Protein AF-A0A354X5Y1-F1 (afdb_monomer_lite)

Secondary structure (DSSP, 8-state):
------------SSHHHHHHHHHHSS------GGGGGGS-HHHHTT----SS---B--------TT---HHHHHHHHHHHHHHS-GGG--GGGGGGBPP-

pLDDT: mean 85.19, std 13.4, range [39.03, 97.31]

Radius of gyration: 18.32 Å; chains: 1; bounding box: 58×25×44 Å

Sequence (100 aa):
KRGNQSIFSYEAGSIDTLVHIVDKNEGLTVIPEMAVENLTDVQIKNVRPFKNTTPVREISLITRKDFLRERMIAIIKEEVQLSVPDSLKDTAMKKYVIPL

Foldseek 3Di:
DDDPDPDPDDDDPDPVVVLVCVVVDPDDDDDDPVCLVVDDPVSVVVDDADDPAGQDDDDDDDDDPPPPPVVVVVVVVVVVVVPDDPVNVDPVCPVRHDDD

Structure (mmCIF, N/CA/C/O backbone):
data_AF-A0A354X5Y1-F1
#
_entry.id   AF-A0A354X5Y1-F1
#
loop_
_atom_site.group_PDB
_atom_site.id
_atom_site.type_symbol
_atom_site.label_atom_id
_atom_site.label_alt_id
_atom_site.label_comp_id
_atom_site.label_asym_id
_atom_site.label_entity_id
_atom_site.label_seq_id
_atom_site.pdbx_PDB_ins_code
_atom_site.Cartn_x
_atom_site.Cartn_y
_atom_site.Cartn_z
_atom_site.occupancy
_atom_site.B_iso_or_equiv
_atom_site.auth_seq_id
_atom_site.auth_comp_id
_atom_site.auth_asym_id
_atom_site.auth_atom_id
_atom_site.pdbx_PDB_model_num
ATOM 1 N N . LYS A 1 1 ? 38.832 -12.915 -7.424 1.00 39.03 1 LYS A N 1
ATOM 2 C CA . LYS A 1 1 ? 37.894 -13.019 -6.278 1.00 39.03 1 LYS A CA 1
ATOM 3 C C . LYS A 1 1 ? 37.392 -11.612 -5.951 1.00 39.03 1 LYS A C 1
ATOM 5 O O . LYS A 1 1 ? 38.087 -10.893 -5.250 1.00 39.03 1 LYS A O 1
ATOM 10 N N . ARG A 1 2 ? 36.277 -11.169 -6.550 1.00 42.44 2 ARG A N 1
ATOM 11 C CA . ARG A 1 2 ? 35.651 -9.878 -6.210 1.00 42.44 2 ARG A CA 1
ATOM 12 C C . ARG A 1 2 ? 34.868 -10.088 -4.918 1.00 42.44 2 ARG A C 1
ATOM 14 O O . ARG A 1 2 ? 33.962 -10.913 -4.896 1.00 42.44 2 ARG A O 1
ATOM 21 N N . GLY A 1 3 ? 35.294 -9.432 -3.843 1.00 39.66 3 GLY A N 1
ATOM 22 C CA . GLY A 1 3 ? 34.553 -9.424 -2.590 1.00 39.66 3 GLY A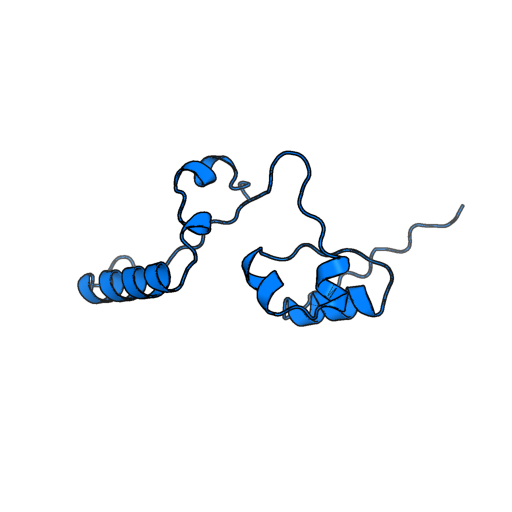 CA 1
ATOM 23 C C . GLY A 1 3 ? 33.213 -8.736 -2.813 1.00 39.66 3 GLY A C 1
ATOM 24 O O . GLY A 1 3 ? 33.184 -7.635 -3.358 1.00 39.66 3 GLY A O 1
ATOM 25 N N . ASN A 1 4 ? 32.130 -9.406 -2.416 1.00 51.47 4 ASN A N 1
ATOM 26 C CA . ASN A 1 4 ? 30.834 -8.781 -2.178 1.00 51.47 4 ASN A CA 1
ATOM 27 C C . ASN A 1 4 ? 31.055 -7.665 -1.155 1.00 51.47 4 ASN A C 1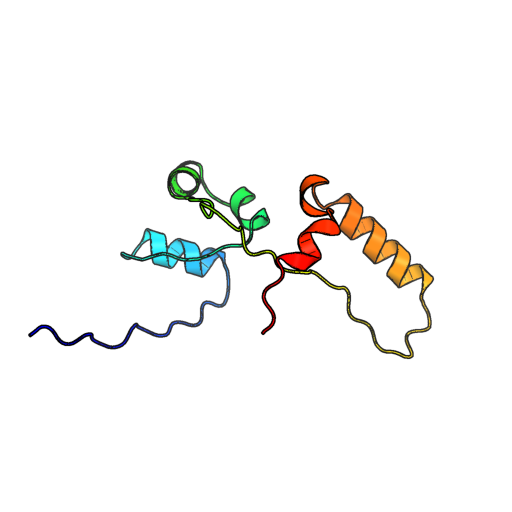
ATOM 29 O O . ASN A 1 4 ? 31.119 -7.923 0.047 1.00 51.47 4 ASN A O 1
ATOM 33 N N . GLN A 1 5 ? 31.248 -6.441 -1.639 1.00 47.66 5 GLN A N 1
ATOM 34 C CA . GLN A 1 5 ? 31.141 -5.263 -0.797 1.00 47.66 5 GLN A CA 1
ATOM 35 C C . GLN A 1 5 ? 29.698 -5.216 -0.305 1.00 47.66 5 GLN A C 1
ATOM 37 O O . GLN A 1 5 ? 28.763 -5.363 -1.092 1.00 47.66 5 GLN A O 1
ATOM 42 N N . SER A 1 6 ? 29.554 -5.124 1.014 1.00 54.22 6 SER A N 1
ATOM 43 C CA . SER A 1 6 ? 28.288 -5.065 1.733 1.00 54.22 6 SER A CA 1
ATOM 44 C C . SER A 1 6 ? 27.285 -4.191 0.991 1.00 54.22 6 SER A C 1
ATOM 46 O O . SER A 1 6 ? 27.566 -3.023 0.722 1.00 54.22 6 SER A O 1
ATOM 48 N N . ILE A 1 7 ? 26.134 -4.787 0.683 1.00 58.03 7 ILE A N 1
ATOM 49 C CA . ILE A 1 7 ? 24.930 -4.119 0.198 1.00 58.03 7 ILE A CA 1
ATOM 50 C C . ILE A 1 7 ? 24.768 -2.841 1.022 1.00 58.03 7 ILE A C 1
ATOM 52 O O . ILE A 1 7 ? 24.651 -2.909 2.245 1.00 58.03 7 ILE A O 1
ATOM 56 N N . PHE A 1 8 ? 24.861 -1.688 0.363 1.00 60.34 8 PHE A N 1
ATOM 57 C CA . PHE A 1 8 ? 24.602 -0.392 0.971 1.00 60.34 8 PHE A CA 1
ATOM 58 C C . PHE A 1 8 ? 23.215 -0.460 1.620 1.00 60.34 8 PHE A C 1
ATOM 60 O O . PHE A 1 8 ? 22.204 -0.546 0.925 1.00 60.34 8 PHE A O 1
ATOM 67 N N . SER A 1 9 ? 23.175 -0.533 2.953 1.00 64.88 9 SER A N 1
ATOM 68 C CA . SER A 1 9 ? 21.924 -0.590 3.703 1.00 64.88 9 SER A CA 1
ATOM 69 C C . SER A 1 9 ? 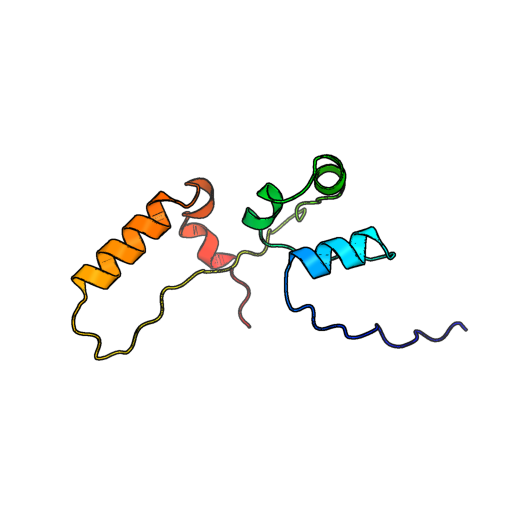21.370 0.821 3.752 1.00 64.88 9 SER A C 1
ATOM 71 O O . SER A 1 9 ? 21.838 1.651 4.530 1.00 64.88 9 SER A O 1
ATOM 73 N N . TYR A 1 10 ? 20.420 1.101 2.868 1.00 70.50 10 TYR A N 1
ATOM 74 C CA . TYR A 1 10 ? 19.743 2.382 2.810 1.00 70.50 10 TYR A CA 1
ATOM 75 C C . TYR A 1 10 ? 18.324 2.246 3.342 1.00 70.50 10 TYR A C 1
ATOM 77 O O . TYR A 1 10 ? 17.520 1.478 2.814 1.00 70.50 10 TYR A O 1
ATOM 85 N N . GLU A 1 11 ? 18.011 3.028 4.366 1.00 76.00 11 GLU A N 1
ATOM 86 C CA . GLU A 1 11 ? 16.653 3.179 4.868 1.00 76.00 11 GLU A CA 1
ATOM 87 C C . GLU A 1 11 ? 15.992 4.339 4.126 1.00 76.00 11 GLU A C 1
ATOM 89 O O . GLU A 1 11 ? 16.208 5.513 4.431 1.00 76.00 11 GLU A O 1
ATOM 94 N N . ALA A 1 12 ? 15.210 4.017 3.098 1.00 72.50 12 ALA A N 1
ATOM 95 C CA . ALA A 1 12 ? 14.436 5.027 2.397 1.00 72.50 12 ALA A CA 1
ATOM 96 C C . ALA A 1 12 ? 13.229 5.458 3.236 1.00 72.50 12 ALA A C 1
ATOM 98 O O . ALA A 1 12 ? 12.436 4.627 3.676 1.00 72.50 12 ALA A O 1
ATOM 99 N N . GLY A 1 13 ? 13.054 6.771 3.396 1.00 81.75 13 GLY A N 1
ATOM 100 C CA . GLY A 1 13 ? 11.905 7.346 4.100 1.00 81.75 13 GLY A CA 1
ATOM 101 C C . GLY A 1 13 ? 10.586 7.297 3.316 1.00 81.75 13 GLY A C 1
ATOM 102 O O . GLY A 1 13 ? 9.535 7.561 3.891 1.00 81.75 13 GLY A O 1
ATOM 103 N N . SER A 1 14 ? 10.615 6.973 2.017 1.00 90.00 14 SER A N 1
ATOM 104 C CA . SER A 1 14 ? 9.415 6.845 1.182 1.00 90.00 14 SER A CA 1
ATOM 105 C C . SER A 1 14 ? 9.584 5.828 0.052 1.00 90.00 14 SER A C 1
ATOM 107 O O . SER A 1 14 ? 10.701 5.544 -0.390 1.00 90.00 14 SER A O 1
ATOM 109 N N . ILE A 1 15 ? 8.454 5.315 -0.448 1.00 92.44 15 ILE A N 1
ATOM 110 C CA . ILE A 1 15 ? 8.410 4.430 -1.622 1.00 92.44 15 ILE A CA 1
ATOM 111 C C . ILE A 1 15 ? 8.942 5.161 -2.860 1.00 92.44 15 ILE A C 1
ATOM 113 O O . ILE A 1 15 ? 9.736 4.588 -3.600 1.00 92.44 15 ILE A O 1
ATOM 117 N N . ASP A 1 16 ? 8.600 6.438 -3.043 1.00 92.19 16 ASP A N 1
ATOM 118 C CA . ASP A 1 16 ? 9.082 7.237 -4.179 1.00 92.19 16 ASP A CA 1
ATOM 119 C C . ASP A 1 16 ? 10.610 7.330 -4.205 1.00 92.19 16 ASP A C 1
ATOM 121 O O . ASP A 1 16 ? 11.239 7.234 -5.257 1.00 92.19 16 ASP A O 1
ATOM 125 N N . THR A 1 17 ? 11.228 7.451 -3.026 1.00 91.44 17 THR A N 1
ATOM 126 C CA . THR A 1 17 ? 12.688 7.466 -2.902 1.00 91.44 17 THR A CA 1
ATOM 127 C C . THR A 1 17 ? 13.286 6.117 -3.303 1.00 91.44 17 THR A C 1
ATOM 129 O O . THR A 1 17 ? 14.301 6.093 -3.995 1.00 91.44 17 THR A O 1
ATOM 132 N N . LEU A 1 18 ? 12.657 4.994 -2.924 1.00 91.19 18 LEU A N 1
ATOM 133 C CA . LEU A 1 18 ? 13.099 3.658 -3.350 1.00 91.19 18 LEU A CA 1
ATOM 134 C C . LEU A 1 18 ? 13.046 3.505 -4.870 1.00 91.19 18 LEU A C 1
ATOM 136 O O . LEU A 1 18 ? 14.003 3.009 -5.462 1.00 91.19 18 LEU A O 1
ATOM 140 N N . VAL A 1 19 ? 11.954 3.949 -5.496 1.00 92.94 19 VAL A N 1
ATOM 141 C CA . VAL A 1 19 ? 11.802 3.919 -6.956 1.00 92.94 19 VAL A CA 1
ATOM 142 C C . VAL A 1 19 ? 12.888 4.770 -7.616 1.00 92.94 19 VAL A C 1
ATOM 144 O O . VAL A 1 19 ? 13.603 4.279 -8.483 1.00 92.94 19 VAL A O 1
ATOM 147 N N . HIS A 1 20 ? 13.109 5.998 -7.138 1.00 91.75 20 HIS A N 1
ATOM 148 C CA . HIS A 1 20 ? 14.128 6.900 -7.688 1.00 91.75 20 HIS A CA 1
ATOM 149 C C . HIS A 1 20 ? 15.559 6.366 -7.552 1.00 91.75 20 HIS A C 1
ATOM 151 O O . HIS A 1 20 ? 16.400 6.590 -8.423 1.00 91.75 20 HIS A O 1
ATOM 157 N N . ILE A 1 21 ? 15.857 5.657 -6.460 1.00 91.00 21 ILE A N 1
ATOM 158 C CA . ILE A 1 21 ? 17.155 4.999 -6.274 1.00 91.00 21 ILE A CA 1
ATOM 159 C C . ILE A 1 21 ? 17.347 3.902 -7.318 1.00 91.00 21 ILE A C 1
ATOM 161 O O . ILE A 1 21 ? 18.427 3.834 -7.900 1.00 91.00 21 ILE A O 1
ATOM 165 N N . VAL A 1 22 ? 16.323 3.086 -7.571 1.00 91.38 22 VAL A N 1
ATOM 166 C CA . VAL A 1 22 ? 16.358 2.020 -8.586 1.00 91.38 22 VAL A CA 1
ATOM 167 C C . VAL A 1 22 ? 16.377 2.580 -10.012 1.00 91.38 22 VAL A C 1
ATOM 169 O O . VAL A 1 22 ? 16.991 1.989 -10.889 1.00 91.38 22 VAL A O 1
ATOM 172 N N . ASP A 1 23 ? 15.775 3.740 -10.262 1.00 92.19 23 ASP A N 1
ATOM 173 C CA . ASP A 1 23 ? 15.855 4.379 -11.581 1.00 92.19 23 ASP A CA 1
ATOM 174 C C . ASP A 1 23 ? 17.254 4.944 -11.872 1.00 92.19 23 ASP A C 1
ATOM 176 O O . ASP A 1 23 ? 17.700 4.962 -13.020 1.00 92.19 23 ASP A O 1
ATOM 180 N N . LYS A 1 24 ? 17.958 5.430 -10.840 1.00 91.00 24 LYS A N 1
ATOM 181 C CA . LYS A 1 24 ? 19.298 6.027 -10.977 1.00 91.00 24 LYS A CA 1
ATOM 182 C C . LYS A 1 24 ? 20.446 5.032 -10.853 1.00 91.00 24 LYS A C 1
ATOM 184 O O . LYS A 1 24 ? 21.549 5.338 -11.303 1.00 91.00 24 LYS A O 1
ATOM 189 N N . ASN A 1 25 ? 20.218 3.896 -10.207 1.00 87.25 25 ASN A N 1
ATOM 190 C CA . ASN A 1 25 ? 21.240 2.901 -9.903 1.00 87.25 25 ASN A CA 1
ATOM 191 C C . ASN A 1 25 ? 20.757 1.518 -10.329 1.00 87.25 25 ASN A C 1
ATOM 193 O O . ASN A 1 25 ? 19.566 1.242 -10.319 1.00 87.25 25 ASN A O 1
ATOM 197 N N . GLU A 1 26 ? 21.674 0.604 -10.630 1.00 81.69 26 GLU A N 1
ATOM 198 C CA . GLU A 1 26 ? 21.287 -0.787 -10.859 1.00 81.69 26 GLU A CA 1
ATOM 199 C C . GLU A 1 26 ? 20.712 -1.395 -9.572 1.00 81.69 26 GLU A C 1
ATOM 201 O O . GLU A 1 26 ? 21.354 -1.391 -8.519 1.00 81.69 26 GLU A O 1
ATOM 206 N N . GLY A 1 27 ? 19.492 -1.920 -9.647 1.00 87.00 27 GLY A N 1
ATOM 207 C CA . GLY A 1 27 ? 18.829 -2.496 -8.489 1.00 87.00 27 GLY A CA 1
ATOM 208 C C . GLY A 1 27 ? 17.405 -2.939 -8.773 1.00 87.00 27 GLY A C 1
ATOM 209 O O . GLY A 1 27 ? 16.901 -2.850 -9.890 1.00 87.00 27 GLY A O 1
ATOM 210 N N . LEU A 1 28 ? 16.764 -3.450 -7.729 1.00 91.06 28 LEU A N 1
ATOM 211 C CA . LEU A 1 28 ? 15.360 -3.831 -7.717 1.00 91.06 28 LEU A CA 1
ATOM 212 C C . LEU A 1 28 ? 14.781 -3.410 -6.370 1.00 91.06 28 LEU A C 1
ATOM 214 O O . LEU A 1 28 ? 15.468 -3.455 -5.350 1.00 91.06 28 LEU A O 1
ATOM 218 N N . THR A 1 29 ? 13.508 -3.044 -6.365 1.00 91.50 29 THR A N 1
ATOM 219 C CA . THR A 1 29 ? 12.743 -2.816 -5.140 1.00 91.50 29 THR A CA 1
ATOM 220 C C . THR A 1 29 ? 11.386 -3.497 -5.257 1.00 91.50 29 THR A C 1
ATOM 222 O O . THR A 1 29 ? 10.945 -3.839 -6.356 1.00 91.50 29 THR A O 1
ATOM 225 N N . VAL A 1 30 ? 10.731 -3.714 -4.121 1.00 91.69 30 VAL A N 1
ATOM 226 C CA . VAL A 1 30 ? 9.358 -4.217 -4.055 1.00 91.69 30 VAL A CA 1
ATOM 227 C C . VAL A 1 30 ? 8.476 -3.075 -3.579 1.00 91.69 30 VAL A C 1
ATOM 229 O O . VAL A 1 30 ? 8.753 -2.463 -2.549 1.00 91.69 30 VAL A O 1
ATOM 232 N N . ILE A 1 31 ? 7.409 -2.802 -4.324 1.00 92.69 31 ILE A N 1
ATOM 233 C CA . ILE A 1 31 ? 6.423 -1.777 -3.985 1.00 92.69 31 ILE A CA 1
ATOM 234 C C . ILE A 1 31 ? 5.043 -2.418 -3.781 1.00 92.69 31 ILE A C 1
ATOM 236 O O . ILE A 1 31 ? 4.774 -3.474 -4.356 1.00 92.69 31 ILE A O 1
ATOM 240 N N . PRO A 1 32 ? 4.160 -1.813 -2.970 1.00 92.12 32 PRO A N 1
ATOM 241 C CA . PRO A 1 32 ? 2.759 -2.213 -2.902 1.00 92.12 32 PRO A CA 1
ATOM 242 C C . PRO A 1 32 ? 2.044 -1.972 -4.234 1.00 92.12 32 PRO A C 1
ATOM 244 O O . PRO A 1 32 ? 2.356 -1.012 -4.933 1.00 92.12 32 PRO A O 1
ATOM 247 N N . GLU A 1 33 ? 1.019 -2.774 -4.519 1.00 91.25 33 GLU A N 1
ATOM 248 C CA . GLU A 1 33 ? 0.208 -2.668 -5.742 1.00 91.25 33 GLU A CA 1
ATOM 249 C C . GLU A 1 33 ? -0.315 -1.240 -5.983 1.00 91.25 33 GLU A C 1
ATOM 251 O O . GLU A 1 33 ? -0.140 -0.682 -7.060 1.00 91.25 33 GLU A O 1
ATOM 256 N N . MET A 1 34 ? -0.868 -0.592 -4.951 1.00 91.62 34 MET A N 1
ATOM 257 C CA . MET A 1 34 ? -1.426 0.766 -5.064 1.00 91.62 34 MET A CA 1
ATOM 258 C C . MET A 1 34 ? -0.376 1.848 -5.362 1.00 91.62 34 MET A C 1
ATOM 260 O O . MET A 1 34 ? -0.733 2.946 -5.770 1.00 91.62 34 MET A O 1
ATOM 264 N N . ALA A 1 35 ? 0.919 1.575 -5.168 1.00 93.44 35 ALA A N 1
ATOM 265 C CA . ALA A 1 35 ? 1.965 2.533 -5.522 1.00 93.44 35 ALA A CA 1
ATOM 266 C C . ALA A 1 35 ? 2.214 2.594 -7.039 1.00 93.44 35 ALA A C 1
ATOM 268 O O . ALA A 1 35 ? 2.809 3.560 -7.511 1.00 93.44 35 ALA A O 1
ATOM 269 N N . VAL A 1 36 ? 1.751 1.593 -7.802 1.00 93.12 36 VAL A N 1
ATOM 270 C CA . VAL A 1 36 ? 1.910 1.542 -9.263 1.00 93.12 36 VAL A CA 1
ATOM 271 C C . VAL A 1 36 ? 1.186 2.705 -9.948 1.00 93.12 36 VAL A C 1
ATOM 273 O O . VAL A 1 36 ? 1.694 3.223 -10.937 1.00 93.12 36 VAL A O 1
ATOM 276 N N . GLU A 1 37 ? 0.060 3.172 -9.398 1.00 91.50 37 GLU A N 1
ATOM 277 C CA . GLU A 1 37 ? -0.707 4.308 -9.942 1.00 91.50 37 GLU A CA 1
ATOM 278 C C . GLU A 1 37 ? 0.068 5.637 -9.915 1.00 91.50 37 GLU A C 1
ATOM 280 O O . GLU A 1 37 ? -0.225 6.534 -10.701 1.00 91.50 37 GLU A O 1
ATOM 285 N N . ASN A 1 38 ? 1.083 5.757 -9.052 1.00 92.50 38 ASN A N 1
ATOM 286 C CA . ASN A 1 38 ? 1.918 6.956 -8.943 1.00 92.50 38 ASN A CA 1
ATOM 287 C C . ASN A 1 38 ? 3.150 6.919 -9.865 1.00 92.50 38 ASN A C 1
ATOM 289 O O . ASN A 1 38 ? 3.948 7.857 -9.867 1.00 92.50 38 ASN A O 1
ATOM 293 N N . LEU A 1 39 ? 3.341 5.835 -10.622 1.00 95.44 39 LEU A N 1
ATOM 294 C CA . LEU A 1 39 ? 4.485 5.672 -11.511 1.00 95.44 39 LEU A CA 1
ATOM 295 C C . LEU A 1 39 ? 4.245 6.330 -12.872 1.00 95.44 39 LEU A C 1
ATOM 297 O O . LEU A 1 39 ? 3.139 6.359 -13.403 1.00 95.44 39 LEU A O 1
ATOM 301 N N . THR A 1 40 ? 5.325 6.803 -13.486 1.00 96.12 40 THR A N 1
ATOM 302 C CA . THR A 1 40 ? 5.317 7.268 -14.879 1.00 96.12 40 THR A CA 1
ATOM 303 C C . THR A 1 40 ? 5.163 6.101 -15.859 1.00 96.12 40 THR A C 1
ATOM 305 O O . THR A 1 40 ? 5.570 4.974 -15.570 1.00 96.12 40 THR A O 1
ATOM 308 N N . ASP A 1 41 ? 4.703 6.374 -17.084 1.00 96.25 41 ASP A N 1
ATOM 309 C CA . ASP A 1 41 ? 4.591 5.365 -18.155 1.00 96.25 41 ASP A CA 1
ATOM 310 C C . ASP A 1 41 ? 5.900 4.607 -18.430 1.00 96.25 41 ASP A C 1
ATOM 312 O O . ASP A 1 41 ? 5.896 3.456 -18.873 1.00 96.25 41 ASP A O 1
ATOM 316 N N . VAL A 1 42 ? 7.044 5.258 -18.198 1.00 95.00 42 VAL A N 1
ATOM 317 C CA . VAL A 1 42 ? 8.368 4.645 -18.350 1.00 95.00 42 VAL A CA 1
ATOM 318 C C . VAL A 1 42 ? 8.643 3.672 -17.205 1.00 95.00 42 VAL A C 1
ATOM 320 O O . VAL A 1 42 ? 9.052 2.542 -17.462 1.00 95.00 42 VAL A O 1
ATOM 323 N N . GLN A 1 43 ? 8.372 4.070 -15.960 1.00 95.50 43 GLN A N 1
ATOM 324 C CA . GLN A 1 43 ? 8.554 3.222 -14.778 1.00 95.50 43 GLN A CA 1
ATOM 325 C C . GLN A 1 43 ? 7.597 2.023 -14.779 1.00 95.50 43 GLN A C 1
ATOM 327 O O . GLN A 1 43 ? 8.012 0.913 -14.450 1.00 95.50 43 GLN A O 1
ATOM 332 N N . ILE A 1 44 ? 6.349 2.200 -15.228 1.00 95.88 44 ILE A N 1
ATOM 333 C CA . ILE A 1 44 ? 5.358 1.113 -15.336 1.00 95.88 44 ILE A CA 1
ATOM 334 C C . ILE A 1 44 ? 5.886 -0.033 -16.211 1.00 95.88 44 ILE A C 1
ATOM 336 O O . ILE A 1 44 ? 5.709 -1.205 -15.880 1.00 95.88 44 ILE A O 1
ATOM 340 N N . LYS A 1 45 ? 6.628 0.271 -17.286 1.00 95.44 45 LYS A N 1
ATOM 341 C CA . LYS A 1 45 ? 7.246 -0.751 -18.155 1.00 95.44 45 LYS A CA 1
ATOM 342 C C . LYS A 1 45 ? 8.293 -1.607 -17.439 1.00 95.44 45 LYS A C 1
ATOM 344 O O . LYS A 1 45 ? 8.618 -2.691 -17.934 1.00 95.44 45 LYS A O 1
ATOM 349 N N . ASN A 1 46 ? 8.795 -1.168 -16.287 1.00 93.81 46 ASN A N 1
ATOM 350 C CA . ASN A 1 46 ? 9.758 -1.894 -15.460 1.00 93.81 46 ASN A CA 1
ATOM 351 C C . ASN A 1 46 ? 9.092 -2.706 -14.339 1.00 93.81 46 ASN A C 1
ATOM 353 O O . ASN A 1 46 ? 9.743 -3.568 -13.752 1.00 93.81 46 ASN A O 1
ATOM 357 N N . VAL A 1 47 ? 7.796 -2.507 -14.078 1.00 94.69 47 VAL A N 1
ATOM 358 C CA . VAL A 1 47 ? 7.058 -3.260 -13.058 1.00 94.69 47 VAL A CA 1
ATOM 359 C C . VAL A 1 47 ? 6.919 -4.722 -13.485 1.00 94.69 47 VAL A C 1
ATOM 361 O O . VAL A 1 47 ? 6.598 -5.038 -14.635 1.00 94.69 47 VAL A O 1
ATOM 364 N N . ARG A 1 48 ? 7.194 -5.647 -12.563 1.00 93.25 48 ARG A N 1
ATOM 365 C CA . ARG A 1 48 ? 7.071 -7.092 -12.790 1.00 93.25 48 ARG A CA 1
ATOM 366 C C . ARG A 1 48 ? 6.264 -7.718 -11.650 1.00 93.25 48 ARG A C 1
ATOM 368 O O . ARG A 1 48 ? 6.715 -7.638 -10.509 1.00 93.25 48 ARG A O 1
ATOM 375 N N . PRO A 1 49 ? 5.114 -8.359 -11.933 1.00 90.50 49 PRO A N 1
ATOM 376 C CA . PRO A 1 49 ? 4.384 -9.101 -10.914 1.00 90.50 49 PRO A CA 1
ATOM 377 C C . PRO A 1 49 ? 5.130 -10.387 -10.535 1.00 90.50 49 PRO A C 1
ATOM 379 O O . PRO A 1 49 ? 5.919 -10.935 -11.314 1.00 90.50 49 PRO A O 1
ATOM 382 N N . PHE A 1 50 ? 4.851 -10.905 -9.341 1.00 89.06 50 PHE A N 1
ATOM 383 C CA . PHE A 1 50 ? 5.376 -12.196 -8.900 1.00 89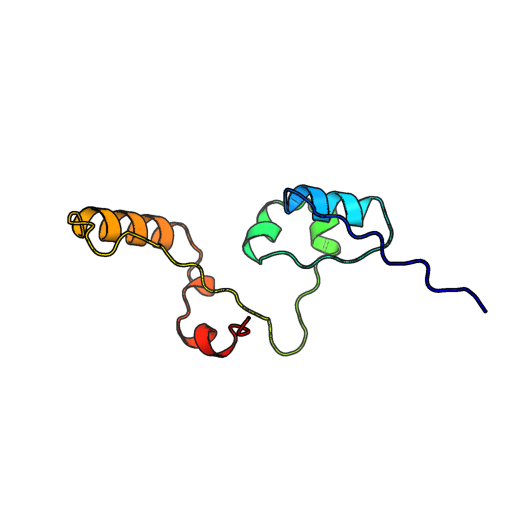.06 50 PHE A CA 1
ATOM 384 C C . PHE A 1 50 ? 4.718 -13.345 -9.687 1.00 89.06 50 PHE A C 1
ATOM 386 O O . PHE A 1 50 ? 3.509 -13.362 -9.887 1.00 89.06 50 PHE A O 1
ATOM 393 N N . LYS A 1 51 ? 5.514 -14.325 -10.145 1.00 81.19 51 LYS A N 1
ATOM 394 C CA . LYS A 1 51 ? 5.062 -15.379 -11.083 1.00 81.19 51 LYS A CA 1
ATOM 395 C C . LYS A 1 51 ? 4.132 -16.454 -10.496 1.00 81.19 51 LYS A C 1
ATOM 397 O O . LYS A 1 51 ? 3.443 -17.101 -11.273 1.00 81.19 51 LYS A O 1
ATOM 402 N N . ASN A 1 52 ? 4.134 -16.672 -9.177 1.00 74.94 52 ASN A N 1
ATOM 403 C CA . ASN A 1 52 ? 3.435 -17.807 -8.551 1.00 74.94 52 ASN A CA 1
ATOM 404 C C . ASN A 1 52 ? 2.469 -17.354 -7.453 1.00 74.94 52 ASN A C 1
ATOM 406 O O . ASN A 1 52 ? 1.256 -17.453 -7.602 1.00 74.94 52 ASN A O 1
ATOM 410 N N . THR A 1 53 ? 3.023 -16.848 -6.353 1.00 75.75 53 THR A N 1
ATOM 411 C CA . THR A 1 53 ? 2.262 -16.360 -5.205 1.00 75.75 53 THR A CA 1
ATOM 412 C C . THR A 1 53 ? 2.635 -14.907 -5.006 1.00 75.75 53 THR A C 1
ATOM 414 O O . THR A 1 53 ? 3.779 -14.609 -4.661 1.00 75.75 53 THR A O 1
ATOM 417 N N . THR A 1 54 ? 1.689 -14.007 -5.246 1.00 80.75 54 THR A N 1
ATOM 418 C CA . THR A 1 54 ? 1.879 -12.592 -4.937 1.00 80.75 54 THR A CA 1
ATOM 419 C C . THR A 1 54 ? 1.770 -12.421 -3.424 1.00 80.75 54 THR A C 1
ATOM 421 O O . THR A 1 54 ? 0.711 -12.723 -2.869 1.00 80.75 54 THR A O 1
ATOM 424 N N . PRO A 1 55 ? 2.841 -11.993 -2.733 1.00 86.12 55 PRO A N 1
ATOM 425 C CA . PRO A 1 55 ? 2.757 -11.712 -1.311 1.00 86.12 55 PRO A CA 1
ATOM 426 C C . PRO A 1 55 ? 1.796 -10.546 -1.105 1.00 86.12 55 PRO A C 1
ATOM 428 O O . PRO A 1 55 ? 1.894 -9.521 -1.781 1.00 86.12 55 PRO A O 1
ATOM 431 N N . VAL A 1 56 ? 0.869 -10.704 -0.169 1.00 87.44 56 VAL A N 1
ATOM 432 C CA . VAL A 1 56 ? -0.080 -9.644 0.172 1.00 87.44 56 VAL A CA 1
ATOM 433 C C . VAL A 1 56 ? 0.220 -9.091 1.553 1.00 87.44 56 VAL A C 1
ATOM 435 O O . VAL A 1 56 ? 0.813 -9.755 2.407 1.00 87.44 56 VAL A O 1
ATOM 438 N N . ARG A 1 57 ? -0.227 -7.860 1.780 1.00 87.56 57 ARG A N 1
ATOM 439 C CA . ARG A 1 57 ? -0.161 -7.190 3.073 1.00 87.56 57 ARG A CA 1
ATOM 440 C C . ARG A 1 57 ? -1.572 -6.906 3.569 1.00 87.56 57 ARG A C 1
ATOM 442 O O . ARG A 1 57 ? -2.392 -6.383 2.823 1.00 87.56 57 ARG A O 1
ATOM 449 N N . GLU A 1 58 ? -1.826 -7.188 4.844 1.00 88.06 58 GLU A N 1
ATOM 450 C CA . GLU A 1 58 ? -3.044 -6.741 5.520 1.00 88.06 58 GLU A CA 1
ATOM 451 C C . GLU A 1 58 ? -2.883 -5.288 5.997 1.00 88.06 58 GLU A C 1
ATOM 453 O O . GLU A 1 58 ? -1.873 -4.921 6.607 1.00 88.06 58 GLU A O 1
ATOM 458 N N . ILE A 1 59 ? -3.883 -4.455 5.701 1.00 90.25 59 ILE A N 1
ATOM 459 C CA . ILE A 1 59 ? -3.990 -3.082 6.197 1.00 90.25 59 ILE A CA 1
ATOM 460 C C . ILE A 1 59 ? -5.090 -3.047 7.254 1.00 90.25 59 ILE A C 1
ATOM 462 O O . ILE A 1 59 ? -6.235 -3.403 6.978 1.00 90.25 59 ILE A O 1
ATOM 466 N N . SER A 1 60 ? -4.735 -2.599 8.458 1.00 90.62 60 SER A N 1
ATOM 467 C CA . SER A 1 60 ? -5.615 -2.625 9.628 1.00 90.62 60 SER A CA 1
ATOM 468 C C . SER A 1 60 ? -5.720 -1.249 10.267 1.00 90.62 60 SER A C 1
ATOM 470 O O . SER A 1 60 ? -4.721 -0.548 10.430 1.00 90.62 60 SER A O 1
ATOM 472 N N . LEU A 1 61 ? -6.931 -0.889 10.688 1.00 92.50 61 LEU A N 1
ATOM 473 C CA . LEU A 1 61 ? -7.170 0.266 11.546 1.00 92.50 61 LEU A CA 1
ATOM 474 C C . LEU A 1 61 ? -6.970 -0.156 13.005 1.00 92.50 61 LEU A C 1
ATOM 476 O O . LEU A 1 61 ? -7.647 -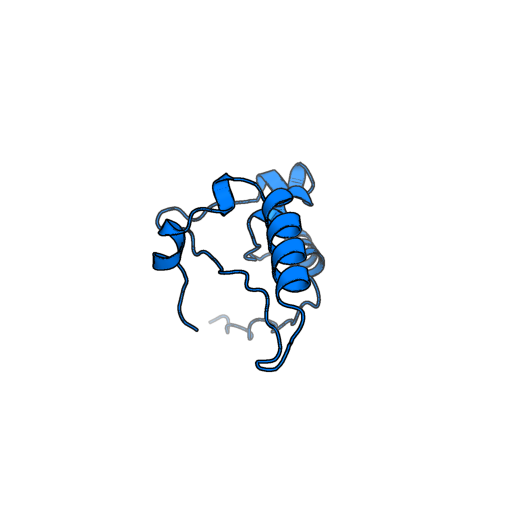1.064 13.487 1.00 92.50 61 LEU A O 1
ATOM 480 N N . ILE A 1 62 ? -6.037 0.493 13.702 1.00 92.94 62 ILE A N 1
ATOM 481 C CA . ILE A 1 62 ? -5.708 0.191 15.099 1.00 92.94 62 ILE A CA 1
ATOM 482 C C . ILE A 1 62 ? -6.240 1.311 15.987 1.00 92.94 62 ILE A C 1
ATOM 484 O O . ILE A 1 62 ? -5.970 2.488 15.752 1.00 92.94 62 ILE A O 1
ATOM 488 N N . THR A 1 63 ? -6.964 0.941 17.041 1.00 92.31 63 THR A N 1
ATOM 489 C CA . THR A 1 63 ? -7.468 1.872 18.055 1.00 92.31 63 THR A CA 1
ATOM 490 C C . THR A 1 63 ? -7.138 1.369 19.453 1.00 92.31 63 THR A C 1
ATOM 492 O O . THR A 1 63 ? -6.792 0.202 19.655 1.00 92.31 63 THR A O 1
ATOM 495 N N . ARG A 1 64 ? -7.253 2.248 20.454 1.00 94.12 64 ARG A N 1
ATOM 496 C CA . ARG A 1 64 ? -7.177 1.810 21.851 1.00 94.12 64 ARG A CA 1
ATOM 497 C C . ARG A 1 64 ? -8.367 0.910 22.180 1.00 94.12 64 ARG A C 1
ATOM 499 O O . ARG A 1 64 ? -9.455 1.096 21.635 1.00 94.12 64 ARG A O 1
ATOM 506 N N . LYS A 1 65 ? -8.162 -0.024 23.111 1.00 88.94 65 LYS A N 1
ATOM 507 C CA . LYS A 1 65 ? -9.211 -0.945 23.582 1.00 88.94 65 LYS A CA 1
ATOM 508 C C . LYS A 1 65 ? -10.397 -0.219 24.227 1.00 88.94 65 LYS A C 1
ATOM 510 O O . LYS A 1 65 ? -11.508 -0.717 24.171 1.00 88.94 65 LYS A O 1
ATOM 515 N N . ASP A 1 66 ? -10.151 0.942 24.832 1.00 92.56 66 ASP A N 1
ATOM 516 C CA . ASP A 1 66 ? -11.138 1.765 25.538 1.00 92.56 66 ASP A CA 1
ATOM 517 C C . ASP A 1 66 ? -11.778 2.846 24.649 1.00 92.56 66 ASP A C 1
ATOM 519 O O . ASP A 1 66 ? -12.398 3.787 25.147 1.00 92.56 66 ASP A O 1
ATOM 523 N N . PHE A 1 67 ? -11.595 2.772 23.328 1.00 91.25 67 PHE A N 1
ATOM 524 C CA . PHE A 1 67 ? -12.125 3.785 22.427 1.00 91.25 67 PHE A CA 1
ATOM 525 C C . PHE A 1 67 ? -13.649 3.660 22.292 1.00 91.25 67 PHE A C 1
ATOM 527 O O . PHE A 1 67 ? -14.161 2.814 21.571 1.00 91.25 67 PHE A O 1
ATOM 534 N N . LEU A 1 68 ? -14.380 4.553 22.959 1.00 89.38 68 LEU A N 1
ATOM 535 C CA . LEU A 1 68 ? -15.842 4.476 23.087 1.00 89.38 68 LEU A CA 1
ATOM 536 C C . LEU A 1 68 ? -16.628 4.825 21.808 1.00 89.38 68 LEU A C 1
ATOM 538 O O . LEU A 1 68 ? -17.821 4.545 21.721 1.00 89.38 68 LEU A O 1
ATOM 542 N N . ARG A 1 69 ? -16.013 5.484 20.814 1.00 93.25 69 ARG A N 1
ATOM 543 C CA . ARG A 1 69 ? -16.725 5.989 19.621 1.00 93.25 69 ARG A CA 1
ATOM 544 C C . ARG A 1 69 ? -16.723 4.975 18.475 1.00 93.25 69 ARG A C 1
ATOM 546 O O . ARG A 1 69 ? -16.279 5.289 17.374 1.00 93.25 69 ARG A O 1
ATOM 553 N N . GLU A 1 70 ? -17.255 3.781 18.703 1.00 91.69 70 GLU A N 1
ATOM 554 C CA . GLU A 1 70 ? -17.278 2.695 17.705 1.00 91.69 70 GLU A CA 1
ATOM 555 C C . GLU A 1 70 ? -17.901 3.114 16.365 1.00 91.69 70 GLU A C 1
ATOM 557 O O . GLU A 1 70 ? -17.369 2.794 15.304 1.00 91.69 70 GLU A O 1
ATOM 562 N N . ARG A 1 71 ? -18.967 3.928 16.396 1.00 94.69 71 ARG A N 1
ATOM 563 C CA . ARG A 1 71 ? -19.594 4.468 15.178 1.00 94.69 71 ARG A CA 1
ATOM 564 C C . ARG A 1 71 ? -18.614 5.265 14.314 1.00 94.69 71 ARG A C 1
ATOM 566 O O . ARG A 1 71 ? -18.682 5.196 13.095 1.00 94.69 71 ARG A O 1
ATOM 573 N N . MET A 1 72 ? -17.706 6.015 14.932 1.00 95.31 72 MET A N 1
ATOM 574 C CA . MET A 1 72 ? -16.692 6.779 14.204 1.00 95.31 72 MET A CA 1
ATOM 575 C C . MET A 1 72 ? -15.682 5.847 13.528 1.00 95.31 72 MET A C 1
ATOM 577 O O . MET A 1 72 ? -15.349 6.065 12.369 1.00 95.31 72 MET A O 1
ATOM 581 N N . ILE A 1 73 ? -15.244 4.787 14.220 1.00 94.62 73 ILE A N 1
ATOM 582 C CA . ILE A 1 73 ? -14.363 3.760 13.639 1.00 94.62 73 ILE A CA 1
ATOM 583 C C . ILE A 1 73 ? -15.043 3.110 12.433 1.00 94.62 73 ILE A C 1
ATOM 585 O O . ILE A 1 73 ? -14.408 2.947 11.395 1.00 94.62 73 ILE A O 1
ATOM 589 N N . ALA A 1 74 ? -16.327 2.762 12.559 1.00 94.62 74 ALA A N 1
ATOM 590 C CA . ALA A 1 74 ? -17.088 2.135 11.485 1.00 94.62 74 ALA A CA 1
ATOM 591 C C . ALA A 1 74 ? -17.158 3.026 10.237 1.00 94.62 74 ALA A C 1
ATOM 593 O O . ALA A 1 74 ? -16.839 2.550 9.154 1.00 94.62 74 ALA A O 1
ATOM 594 N N . ILE A 1 75 ? -17.474 4.315 10.407 1.00 96.81 75 ILE A N 1
ATOM 595 C CA . ILE A 1 75 ? -17.526 5.281 9.299 1.00 96.81 75 ILE A CA 1
ATOM 596 C C . ILE A 1 75 ? -16.152 5.429 8.636 1.00 96.81 75 ILE A C 1
ATOM 598 O O . ILE A 1 75 ? -16.058 5.383 7.418 1.00 96.81 75 ILE A O 1
ATOM 602 N N . ILE A 1 76 ? -15.071 5.560 9.416 1.00 96.25 76 ILE A N 1
ATOM 603 C CA . ILE A 1 76 ? -13.713 5.670 8.854 1.00 96.25 76 ILE A CA 1
ATOM 604 C C . ILE A 1 76 ? -13.351 4.409 8.068 1.00 96.25 76 ILE A C 1
ATOM 606 O O . ILE A 1 76 ? -12.815 4.498 6.967 1.00 96.25 76 ILE A O 1
ATOM 610 N N . LYS A 1 77 ? -13.634 3.228 8.627 1.00 94.50 77 LYS A N 1
ATOM 611 C CA . LYS A 1 77 ? -13.382 1.955 7.952 1.00 94.50 77 LYS A CA 1
ATOM 612 C C . LYS A 1 77 ? -14.150 1.880 6.633 1.00 94.50 77 LYS A C 1
ATOM 614 O O . LYS A 1 77 ? -13.560 1.487 5.634 1.00 94.50 77 LYS A O 1
ATOM 619 N N . GLU A 1 78 ? -15.432 2.230 6.644 1.00 95.88 78 GLU A N 1
ATOM 620 C CA . GLU A 1 78 ? -16.286 2.220 5.458 1.00 95.88 78 GLU A CA 1
ATOM 621 C C . GLU A 1 78 ? -15.762 3.183 4.391 1.00 95.88 78 GLU A C 1
ATOM 623 O O . GLU A 1 78 ? -15.540 2.761 3.262 1.00 95.88 78 GLU A O 1
ATOM 628 N N . GLU A 1 79 ? -15.450 4.425 4.764 1.00 97.31 79 GLU A N 1
ATOM 629 C CA . GLU A 1 79 ? -14.934 5.436 3.837 1.00 97.31 79 GLU A CA 1
ATOM 630 C C . GLU A 1 79 ? -13.608 5.000 3.194 1.00 97.31 79 GLU A C 1
ATOM 632 O O . GLU A 1 79 ? -13.438 5.061 1.976 1.00 97.31 79 GLU A O 1
ATOM 637 N N . VAL A 1 80 ? -12.679 4.468 3.998 1.00 95.25 80 VAL A N 1
ATOM 638 C CA . VAL A 1 80 ? -11.418 3.920 3.480 1.00 95.25 80 VAL A CA 1
ATOM 639 C C . VAL A 1 80 ? -11.698 2.752 2.535 1.00 95.25 80 VAL A C 1
ATOM 641 O O . VAL A 1 80 ? -11.143 2.704 1.441 1.00 95.25 80 VAL A O 1
ATOM 644 N N . GLN A 1 81 ? -12.583 1.824 2.906 1.00 92.62 81 GLN A N 1
ATOM 645 C CA . GLN A 1 81 ? -12.946 0.700 2.043 1.00 92.62 81 GLN A CA 1
ATOM 646 C C . GLN A 1 81 ? -13.599 1.152 0.732 1.00 92.62 81 GLN A C 1
ATOM 648 O O . GLN A 1 81 ? -13.327 0.539 -0.294 1.00 92.62 81 GLN A O 1
ATOM 653 N N . LEU A 1 82 ? -14.409 2.210 0.716 1.00 95.44 82 LEU A N 1
ATOM 654 C CA . LEU A 1 82 ? -15.000 2.746 -0.515 1.00 95.44 82 LEU A CA 1
ATOM 655 C C . LEU A 1 82 ? -13.939 3.291 -1.480 1.00 95.44 82 LEU A C 1
ATOM 657 O O . LEU A 1 82 ? -14.084 3.133 -2.689 1.00 95.44 82 LEU A O 1
ATOM 661 N N . SER A 1 83 ? -12.852 3.859 -0.955 1.00 93.56 83 SER A N 1
ATOM 662 C CA . SER A 1 83 ? -11.740 4.383 -1.763 1.00 93.56 83 SER A CA 1
ATOM 663 C C . SER A 1 83 ? -10.777 3.320 -2.310 1.00 93.56 83 SER A C 1
ATOM 665 O O . SER A 1 83 ? -9.954 3.618 -3.171 1.00 93.56 83 SER A O 1
ATOM 667 N N . VAL A 1 84 ? -10.853 2.081 -1.817 1.00 92.38 84 VAL A N 1
ATOM 668 C CA . VAL A 1 84 ? -9.974 0.984 -2.246 1.00 92.38 84 VAL A CA 1
ATOM 669 C C . VAL A 1 84 ? -10.630 0.212 -3.403 1.00 92.38 84 VAL A C 1
ATOM 671 O O . VAL A 1 84 ? -11.826 -0.078 -3.325 1.00 92.38 84 VAL A O 1
ATOM 674 N N . PRO A 1 85 ? -9.888 -0.180 -4.456 1.00 91.81 85 PRO A N 1
ATOM 675 C CA . PRO A 1 85 ? -10.404 -1.041 -5.522 1.00 91.81 85 PRO A CA 1
ATOM 676 C C . PRO A 1 85 ? -10.951 -2.378 -5.003 1.00 91.81 85 PRO A C 1
ATOM 678 O O . PRO A 1 85 ? -10.356 -3.006 -4.125 1.00 91.81 85 PRO A O 1
ATOM 681 N N . ASP A 1 86 ? -12.060 -2.859 -5.571 1.00 89.56 86 ASP A N 1
ATOM 682 C CA . ASP A 1 86 ? -12.708 -4.104 -5.122 1.00 89.56 86 ASP A CA 1
ATOM 683 C C . ASP A 1 86 ? -11.805 -5.338 -5.253 1.00 89.56 86 ASP A C 1
ATOM 685 O O . ASP A 1 86 ? -11.867 -6.239 -4.416 1.00 89.56 86 ASP A O 1
ATOM 689 N N . SER A 1 87 ? -10.898 -5.343 -6.237 1.00 87.38 87 SER A N 1
ATOM 690 C CA . SER A 1 87 ? -9.885 -6.392 -6.416 1.00 87.38 87 SER A CA 1
ATOM 691 C C . SER A 1 87 ? -8.961 -6.566 -5.204 1.00 87.38 87 SER A C 1
ATOM 693 O O . SER A 1 87 ? -8.396 -7.642 -5.024 1.00 87.38 87 SER A O 1
ATOM 695 N N . LEU A 1 88 ? -8.824 -5.542 -4.352 1.00 88.12 88 LEU A N 1
ATOM 696 C CA . LEU A 1 88 ? -7.953 -5.547 -3.172 1.00 88.12 88 LEU A CA 1
ATOM 697 C C . LEU A 1 88 ? -8.702 -5.829 -1.857 1.00 88.12 88 LEU A C 1
ATOM 699 O O . LEU A 1 88 ? -8.076 -5.901 -0.801 1.00 88.12 88 LEU A O 1
ATOM 703 N N . LYS A 1 89 ? -10.029 -6.008 -1.893 1.00 87.62 89 LYS A N 1
ATOM 704 C CA . LYS A 1 89 ? -10.863 -6.264 -0.698 1.00 87.62 89 LYS A CA 1
ATOM 705 C C . LYS A 1 89 ? -11.060 -7.748 -0.395 1.00 87.62 89 LYS A C 1
ATOM 707 O O . LYS A 1 89 ? -11.750 -8.089 0.568 1.00 87.62 89 LYS A O 1
ATOM 712 N N . ASP A 1 90 ? -10.486 -8.635 -1.203 1.00 83.62 90 ASP A N 1
ATOM 713 C CA . ASP A 1 90 ? -10.723 -10.069 -1.087 1.00 83.62 90 ASP A CA 1
ATOM 714 C C . ASP A 1 90 ? -10.144 -10.650 0.215 1.00 83.62 90 ASP A C 1
ATOM 716 O O . ASP A 1 90 ? -8.938 -10.824 0.397 1.00 83.62 90 ASP A O 1
ATOM 720 N N . THR A 1 91 ? -11.044 -11.017 1.127 1.00 76.81 91 THR A N 1
ATOM 721 C CA . THR A 1 91 ? -10.702 -11.660 2.401 1.00 76.81 91 THR A CA 1
ATOM 722 C C . THR A 1 91 ? -10.012 -13.019 2.238 1.00 76.81 91 THR A C 1
ATOM 724 O O . THR A 1 91 ? -9.270 -13.427 3.134 1.00 76.81 91 THR A O 1
ATOM 727 N N . ALA A 1 92 ? -10.178 -13.703 1.099 1.00 77.12 92 ALA A N 1
ATOM 728 C CA . ALA A 1 92 ? -9.496 -14.961 0.810 1.00 77.12 92 ALA A CA 1
ATOM 729 C C . ALA A 1 92 ? -7.982 -14.780 0.633 1.00 77.12 92 ALA A C 1
ATOM 731 O O . ALA A 1 92 ? -7.236 -15.754 0.755 1.00 77.12 92 ALA A O 1
ATOM 732 N N . MET A 1 93 ? -7.511 -13.548 0.403 1.00 77.44 93 MET A N 1
ATOM 733 C CA . MET A 1 93 ? -6.086 -13.234 0.297 1.00 77.44 93 MET A CA 1
ATOM 734 C C . MET A 1 93 ? -5.348 -13.333 1.634 1.00 77.44 93 MET A C 1
ATOM 736 O O . MET A 1 93 ? -4.127 -13.473 1.635 1.00 77.44 93 MET A O 1
ATOM 740 N N . LYS A 1 94 ? -6.053 -13.374 2.777 1.00 76.06 94 LYS A N 1
ATOM 741 C CA . LYS A 1 94 ? -5.428 -13.501 4.109 1.00 76.06 94 LYS A CA 1
ATOM 742 C C . LYS A 1 94 ? -4.471 -14.693 4.234 1.00 76.06 94 LYS A C 1
ATOM 744 O O . LYS A 1 94 ? -3.481 -14.596 4.949 1.00 76.06 94 LYS A O 1
ATOM 749 N N . LYS A 1 95 ? -4.707 -15.793 3.506 1.00 77.38 95 LYS A N 1
ATOM 750 C CA . LYS A 1 95 ? -3.816 -16.974 3.493 1.00 77.38 95 LYS A CA 1
ATOM 751 C C . LYS A 1 95 ? -2.430 -16.722 2.877 1.00 77.38 95 LYS A C 1
ATOM 753 O O . LYS A 1 95 ? -1.549 -17.557 3.040 1.00 77.38 95 LYS A O 1
ATOM 758 N N . TYR A 1 96 ? -2.254 -15.621 2.146 1.00 77.44 96 TYR A N 1
ATOM 759 C CA . TYR A 1 96 ? -1.001 -15.245 1.483 1.00 77.44 96 TYR A CA 1
ATOM 760 C C . TYR A 1 96 ? -0.257 -14.115 2.212 1.00 77.44 96 TYR A C 1
ATOM 762 O O . TYR A 1 96 ? 0.765 -13.636 1.718 1.00 77.44 96 TYR A O 1
ATOM 770 N N . VAL A 1 97 ? -0.761 -13.679 3.374 1.00 78.69 97 VAL A N 1
ATOM 771 C CA . VAL A 1 97 ? -0.044 -12.753 4.255 1.00 78.69 97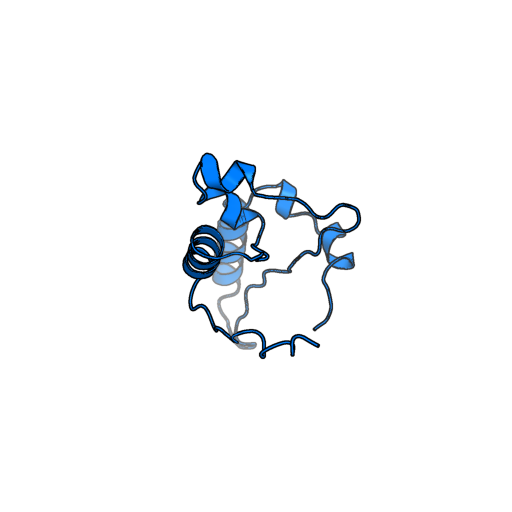 VAL A CA 1
ATOM 772 C C . VAL A 1 97 ? 1.147 -13.499 4.847 1.00 78.69 97 VAL A C 1
ATOM 774 O O . VAL A 1 97 ? 0.982 -14.540 5.483 1.00 78.69 97 VAL A O 1
ATOM 777 N N . ILE A 1 98 ? 2.351 -12.976 4.629 1.00 73.62 98 ILE A N 1
ATOM 778 C CA . ILE A 1 98 ? 3.571 -13.558 5.192 1.00 73.62 98 ILE A CA 1
ATOM 779 C C . ILE A 1 98 ? 3.643 -13.167 6.679 1.00 73.62 98 ILE A C 1
ATOM 781 O O . ILE A 1 98 ? 3.628 -11.969 6.973 1.00 73.62 98 ILE A O 1
ATOM 785 N N . PRO A 1 99 ? 3.704 -14.130 7.619 1.00 67.50 99 PRO A N 1
ATOM 786 C CA . PRO A 1 99 ? 3.940 -13.824 9.025 1.00 67.50 99 PRO A CA 1
ATOM 787 C C . PRO A 1 99 ? 5.355 -13.256 9.203 1.00 67.50 99 PRO A C 1
ATOM 789 O O . PRO A 1 99 ? 6.307 -13.781 8.621 1.00 67.50 99 PRO A O 1
ATOM 792 N N . LEU A 1 100 ? 5.459 -12.168 9.972 1.00 53.03 100 LEU A N 1
ATOM 793 C CA . LEU A 1 100 ? 6.727 -11.534 10.352 1.00 53.03 100 LEU A CA 1
ATOM 794 C C . LEU A 1 100 ? 7.454 -12.335 11.435 1.00 53.03 100 LEU A C 1
ATOM 796 O O . LEU A 1 100 ? 6.757 -12.868 12.330 1.00 53.03 100 LEU A O 1
#